Protein AF-A0A131Y8P9-F1 (afdb_monomer)

Solvent-accessible surface area (backbone atoms only — not comparable to full-atom values): 4510 Å² total; per-residue (Å²): 133,76,78,63,42,73,60,49,72,72,38,28,52,39,29,43,71,76,43,64,60,66,46,34,75,69,55,59,60,37,42,66,69,50,45,63,27,30,78,68,69,40,78,52,81,70,38,71,55,100,87,44,54,32,73,68,81,66,86,89,65,75,86,70,48,81,68,59,62,74,74,112

Secondary structure (DSSP, 8-state):
---PEEPPHHHHHHHHHHS-HHHHHH--EE-HHHHHHHTTT---TT-EETTEESSPPPTT-----HHHHTT-

Structure (mmCIF, N/CA/C/O backbone):
data_AF-A0A131Y8P9-F1
#
_entry.id   AF-A0A131Y8P9-F1
#
loop_
_atom_site.group_PDB
_atom_site.id
_atom_site.type_symbol
_atom_site.label_atom_id
_atom_site.label_alt_id
_atom_site.label_comp_id
_atom_site.label_asym_id
_atom_site.label_entity_id
_atom_site.label_seq_id
_atom_site.pdbx_PDB_ins_code
_atom_site.Cartn_x
_atom_site.Cartn_y
_atom_site.Cartn_z
_atom_site.occupancy
_atom_site.B_iso_or_equiv
_atom_site.auth_seq_id
_atom_site.auth_comp_id
_atom_site.auth_asym_id
_atom_site.auth_atom_id
_atom_site.pdbx_PDB_model_num
ATOM 1 N N . MET A 1 1 ? -18.803 -8.003 -6.027 1.00 52.53 1 MET A N 1
ATOM 2 C CA . MET A 1 1 ? -17.697 -7.072 -5.715 1.00 52.53 1 MET A CA 1
ATOM 3 C C . MET A 1 1 ? -17.871 -6.687 -4.250 1.00 52.53 1 MET A C 1
ATOM 5 O O . MET A 1 1 ? -18.878 -6.072 -3.940 1.00 52.53 1 MET A O 1
ATOM 9 N N . LYS A 1 2 ? -17.029 -7.211 -3.343 1.00 58.56 2 LYS A N 1
ATOM 10 C CA . LYS A 1 2 ? -17.192 -7.030 -1.885 1.00 58.56 2 LYS A CA 1
ATOM 11 C C . LYS A 1 2 ? -17.092 -5.549 -1.515 1.00 58.56 2 LYS A C 1
ATOM 13 O O . LYS A 1 2 ? -16.282 -4.836 -2.103 1.00 58.56 2 LYS A O 1
ATOM 18 N N . ASP A 1 3 ? -17.904 -5.134 -0.552 1.00 74.88 3 ASP A N 1
ATOM 19 C CA . ASP A 1 3 ? -18.078 -3.762 -0.080 1.00 74.88 3 ASP A CA 1
ATOM 20 C C . ASP A 1 3 ? -16.750 -3.011 0.073 1.00 74.88 3 ASP A C 1
ATOM 22 O O . ASP A 1 3 ? -15.921 -3.312 0.936 1.00 74.88 3 ASP A O 1
ATOM 26 N N . LEU A 1 4 ? -16.538 -2.025 -0.801 1.00 84.88 4 LEU A N 1
ATOM 27 C CA . LEU A 1 4 ? -15.373 -1.152 -0.741 1.00 84.88 4 LEU A CA 1
ATOM 28 C C . LEU A 1 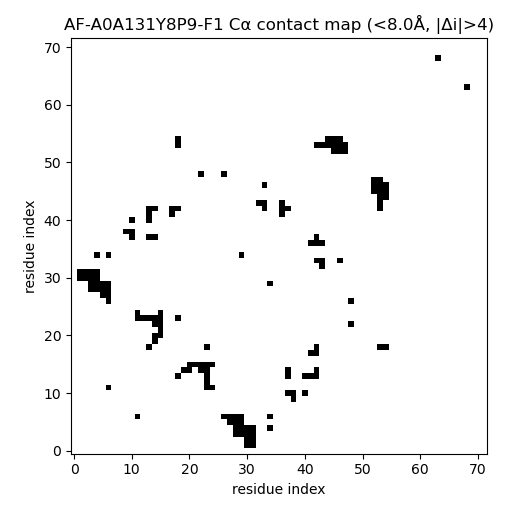4 ? -15.589 -0.106 0.355 1.00 84.88 4 LEU A C 1
ATOM 30 O O . LEU A 1 4 ? -16.572 0.637 0.336 1.00 84.88 4 LEU A O 1
ATOM 34 N N . THR A 1 5 ? -14.654 0.002 1.288 1.00 89.31 5 THR A N 1
ATOM 35 C CA . THR A 1 5 ? -14.718 0.964 2.392 1.00 89.31 5 THR A CA 1
ATOM 36 C C . THR A 1 5 ? -13.965 2.246 2.049 1.00 89.31 5 THR A C 1
ATOM 38 O O . THR A 1 5 ? -12.909 2.149 1.420 1.00 89.3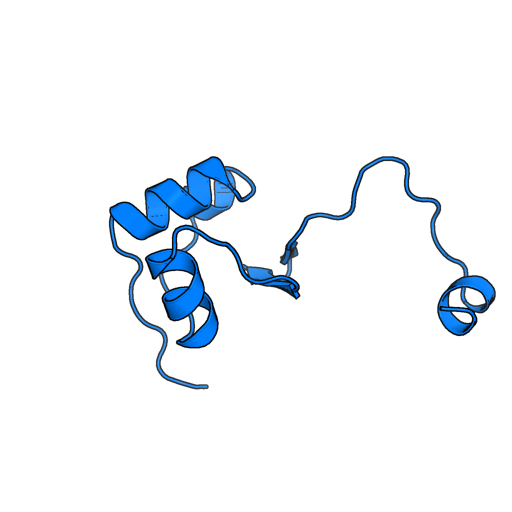1 5 THR A O 1
ATOM 41 N N . PRO A 1 6 ? -14.454 3.427 2.465 1.00 90.50 6 PRO A N 1
ATOM 42 C CA . PRO A 1 6 ? -13.731 4.680 2.272 1.00 90.50 6 PRO A CA 1
ATOM 43 C C . PRO A 1 6 ? -12.402 4.678 3.039 1.00 90.50 6 PRO A C 1
ATOM 45 O O . PRO A 1 6 ? -12.289 4.078 4.110 1.00 90.50 6 PRO A O 1
ATOM 48 N N . VAL A 1 7 ? -11.400 5.345 2.471 1.00 90.00 7 VAL A N 1
ATOM 49 C CA . VAL A 1 7 ? -10.069 5.509 3.073 1.00 90.00 7 VAL A CA 1
ATOM 50 C C . VAL A 1 7 ? -10.104 6.654 4.091 1.00 90.00 7 VAL A C 1
ATOM 52 O O . VAL A 1 7 ? -10.540 7.758 3.765 1.00 90.00 7 VAL A O 1
ATOM 55 N N . SER A 1 8 ? -9.649 6.403 5.323 1.00 90.62 8 SER A N 1
ATOM 56 C CA . SER A 1 8 ? -9.497 7.438 6.359 1.00 90.62 8 SER A CA 1
ATOM 57 C C . SER A 1 8 ? -8.196 8.234 6.192 1.00 90.62 8 SER A C 1
ATOM 59 O O . SER A 1 8 ? -7.312 7.843 5.430 1.00 90.62 8 SER A O 1
ATOM 61 N N . SER A 1 9 ? -8.036 9.332 6.935 1.00 87.81 9 SER A N 1
ATOM 62 C CA . SER A 1 9 ? -6.808 10.145 6.925 1.00 87.81 9 SER A CA 1
ATOM 63 C C . SER A 1 9 ? -5.545 9.330 7.243 1.00 87.81 9 SER A C 1
ATOM 65 O O . SER A 1 9 ? -4.578 9.395 6.492 1.00 87.81 9 SER A O 1
ATOM 67 N N . ALA A 1 10 ? -5.581 8.483 8.275 1.00 86.75 10 ALA A N 1
ATOM 68 C CA . ALA A 1 10 ? -4.451 7.622 8.649 1.00 86.75 10 ALA A CA 1
ATOM 69 C C . ALA A 1 10 ? -4.081 6.601 7.552 1.00 86.75 10 ALA A C 1
ATOM 71 O O . ALA A 1 10 ? -2.914 6.267 7.337 1.00 86.75 10 ALA A O 1
ATOM 72 N N . MET A 1 11 ? 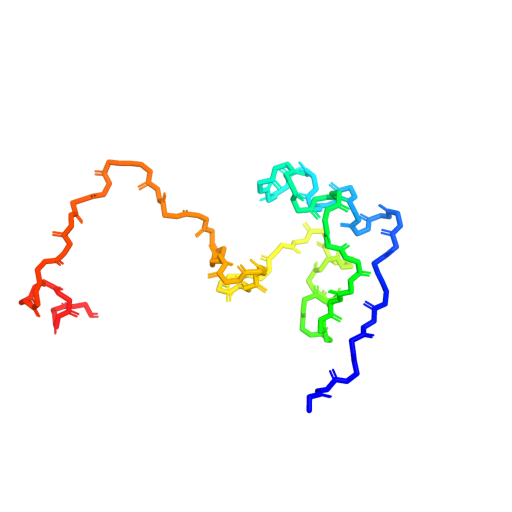-5.083 6.102 6.823 1.00 90.44 11 MET A N 1
ATOM 73 C CA . MET A 1 11 ? -4.854 5.186 5.705 1.00 90.44 11 MET A CA 1
ATOM 74 C C . MET A 1 11 ? -4.256 5.922 4.497 1.00 90.44 11 MET A C 1
ATOM 76 O O . MET A 1 11 ? -3.408 5.349 3.817 1.00 90.44 11 MET A O 1
ATOM 80 N N . ARG A 1 12 ? -4.645 7.186 4.252 1.00 89.12 12 ARG A N 1
ATOM 81 C CA . ARG A 1 12 ? -4.026 8.036 3.217 1.00 89.12 12 ARG A CA 1
ATOM 82 C C . ARG A 1 12 ? -2.557 8.297 3.506 1.00 89.12 12 ARG A C 1
ATOM 84 O O . ARG A 1 12 ? -1.746 8.138 2.609 1.00 89.12 12 ARG A O 1
ATOM 91 N N . GLU A 1 13 ? -2.214 8.607 4.749 1.00 88.69 13 GLU A N 1
ATOM 92 C CA . GLU A 1 13 ? -0.821 8.810 5.156 1.00 88.69 13 GLU A CA 1
ATOM 93 C C . GLU A 1 13 ? 0.035 7.560 4.894 1.00 88.69 13 GLU A C 1
ATOM 95 O O . GLU A 1 13 ? 1.111 7.643 4.307 1.00 88.69 13 GLU A O 1
ATOM 100 N N . THR A 1 14 ? -0.494 6.376 5.222 1.00 87.75 14 THR A N 1
ATOM 101 C CA . THR A 1 14 ? 0.178 5.100 4.921 1.00 87.75 14 THR A CA 1
ATOM 102 C C . THR A 1 14 ? 0.376 4.901 3.412 1.00 87.75 14 THR A C 1
ATOM 104 O O . THR A 1 14 ? 1.438 4.448 2.990 1.00 87.75 14 THR A O 1
ATOM 107 N N . LEU A 1 15 ? -0.622 5.245 2.589 1.00 87.69 15 LEU A N 1
ATOM 108 C CA . LEU A 1 15 ? -0.513 5.172 1.128 1.00 87.69 15 LEU A CA 1
ATOM 109 C C . LEU A 1 15 ? 0.530 6.155 0.583 1.00 87.69 15 LEU A C 1
ATOM 111 O O . LEU A 1 15 ? 1.326 5.762 -0.259 1.00 87.69 15 LEU A O 1
ATOM 115 N N . SER A 1 16 ? 0.569 7.387 1.090 1.00 85.31 16 SER A N 1
ATOM 116 C CA . SER A 1 16 ? 1.546 8.401 0.678 1.00 85.31 16 SER A CA 1
ATOM 117 C C . SER A 1 16 ? 2.989 8.038 1.039 1.00 85.31 16 SER A C 1
ATOM 119 O O . SER A 1 16 ? 3.905 8.458 0.340 1.00 85.31 16 SER A O 1
ATOM 121 N N . LEU A 1 17 ? 3.204 7.280 2.121 1.00 82.38 17 LEU A N 1
ATOM 122 C CA . LEU A 1 17 ? 4.543 6.883 2.575 1.00 82.38 17 LEU A CA 1
ATOM 123 C C . LEU A 1 17 ? 5.044 5.582 1.938 1.00 82.38 17 LEU A C 1
ATOM 125 O O . LEU A 1 17 ? 6.232 5.458 1.651 1.00 82.38 17 LEU A O 1
ATOM 129 N N . ALA A 1 18 ? 4.167 4.589 1.777 1.00 80.44 18 ALA A N 1
ATOM 130 C CA . ALA A 1 18 ? 4.564 3.235 1.385 1.00 80.44 18 ALA A CA 1
ATOM 131 C C . ALA A 1 18 ? 4.238 2.890 -0.075 1.00 80.44 18 ALA A C 1
ATOM 133 O O . ALA A 1 18 ? 4.770 1.906 -0.593 1.00 80.44 18 ALA A O 1
ATOM 134 N N . ALA A 1 19 ? 3.362 3.652 -0.728 1.00 80.56 19 ALA A N 1
ATOM 135 C CA . ALA A 1 19 ? 2.986 3.479 -2.125 1.00 80.56 19 ALA A CA 1
ATOM 136 C C . ALA A 1 19 ? 3.455 4.667 -2.973 1.00 80.56 19 ALA A C 1
ATOM 138 O O . ALA A 1 19 ? 3.926 5.671 -2.437 1.00 80.56 19 ALA A O 1
ATOM 139 N N . PRO A 1 20 ? 3.338 4.554 -4.306 1.00 80.50 20 PRO A N 1
ATOM 140 C CA . PRO A 1 20 ? 3.503 5.698 -5.184 1.00 80.50 20 PRO A CA 1
ATOM 141 C C . PRO A 1 20 ? 2.652 6.897 -4.709 1.00 80.50 20 PRO A C 1
ATOM 143 O O . PRO A 1 20 ? 1.492 6.686 -4.324 1.00 80.50 20 PRO A O 1
ATOM 146 N N . PRO A 1 21 ? 3.195 8.132 -4.705 1.00 75.31 21 PRO A N 1
ATOM 147 C CA . PRO A 1 21 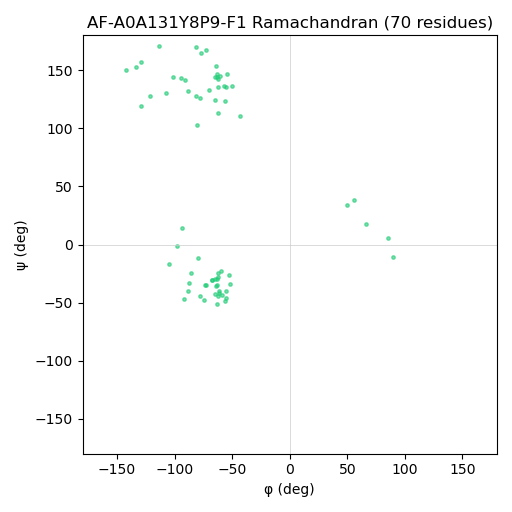? 2.532 9.312 -4.138 1.00 75.31 21 PRO A CA 1
ATOM 148 C C . PRO A 1 21 ? 1.110 9.528 -4.666 1.00 75.31 21 PRO A C 1
ATOM 150 O O . PRO A 1 21 ? 0.214 9.921 -3.917 1.00 75.31 21 PRO A O 1
ATOM 153 N N . GLU A 1 22 ? 0.875 9.187 -5.935 1.00 79.44 22 GLU A N 1
ATOM 154 C CA . GLU A 1 22 ? -0.419 9.308 -6.597 1.00 79.44 22 GLU A CA 1
ATOM 155 C C . GLU A 1 22 ? -1.532 8.489 -5.917 1.00 79.44 22 GLU 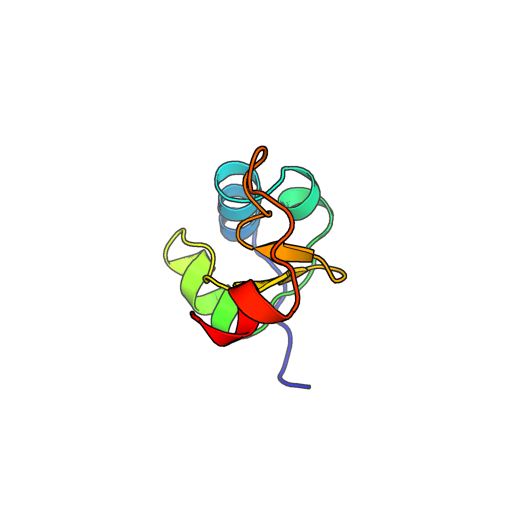A C 1
ATOM 157 O O . GLU A 1 22 ? -2.713 8.816 -6.049 1.00 79.44 22 GLU A O 1
ATOM 162 N N . TRP A 1 23 ? -1.207 7.438 -5.155 1.00 80.62 23 TRP A N 1
ATOM 163 C CA . TRP A 1 23 ? -2.208 6.614 -4.469 1.00 80.62 23 TRP A CA 1
ATOM 164 C C . TRP A 1 23 ? -2.819 7.324 -3.261 1.00 80.62 23 TRP A C 1
ATOM 166 O O . TRP A 1 23 ? -4.011 7.159 -3.002 1.00 80.62 23 TRP A O 1
ATOM 176 N N . GLY A 1 24 ? -2.043 8.138 -2.539 1.00 79.19 24 GLY A N 1
ATOM 177 C CA . GLY A 1 24 ? -2.544 8.899 -1.388 1.00 79.19 24 GLY A CA 1
ATOM 178 C C . GLY A 1 24 ? -3.638 9.906 -1.767 1.00 79.19 24 GLY A C 1
ATOM 179 O O . GLY A 1 24 ? -4.541 10.184 -0.971 1.00 79.19 24 GLY A O 1
ATOM 180 N N . GLU A 1 25 ? -3.602 10.394 -3.008 1.00 79.38 25 GLU A N 1
ATOM 181 C CA . GLU A 1 25 ? -4.563 11.350 -3.556 1.00 79.38 25 GLU A CA 1
ATOM 182 C C . GLU A 1 25 ? -5.733 10.649 -4.260 1.00 79.38 25 GLU A C 1
ATOM 184 O O . GLU A 1 25 ? -6.896 10.956 -3.981 1.00 79.38 25 GLU A O 1
ATOM 189 N N . THR A 1 26 ? -5.441 9.659 -5.112 1.00 80.88 26 THR A N 1
ATOM 190 C CA . THR A 1 26 ? -6.428 9.043 -6.018 1.00 80.88 26 THR A CA 1
ATOM 191 C C . THR A 1 26 ? -7.242 7.903 -5.398 1.00 80.88 26 THR A C 1
ATOM 193 O O . THR A 1 26 ? -8.366 7.643 -5.838 1.00 80.88 26 THR A O 1
ATOM 196 N N . VAL A 1 27 ? -6.735 7.215 -4.367 1.00 83.50 27 VAL A N 1
ATOM 197 C CA . VAL A 1 27 ? -7.436 6.066 -3.769 1.00 83.50 27 VAL A CA 1
ATOM 198 C C . VAL A 1 27 ? -8.522 6.542 -2.806 1.00 83.50 27 VAL A C 1
ATOM 200 O O . VAL A 1 27 ? -8.269 6.905 -1.659 1.00 83.50 27 VAL A O 1
ATOM 203 N N . ALA A 1 28 ? -9.774 6.489 -3.261 1.00 84.88 28 ALA A N 1
ATOM 204 C CA . ALA A 1 28 ? -10.929 6.869 -2.445 1.00 84.88 28 ALA A CA 1
ATOM 205 C C . ALA A 1 28 ? -11.492 5.713 -1.600 1.00 84.88 28 ALA A C 1
ATOM 207 O O . ALA A 1 28 ? -12.023 5.933 -0.508 1.00 84.88 28 ALA A O 1
ATOM 208 N N . ARG A 1 29 ? -11.419 4.473 -2.105 1.00 90.25 29 ARG A N 1
ATOM 209 C CA . ARG A 1 29 ? -12.006 3.290 -1.460 1.00 90.25 29 ARG A CA 1
ATOM 210 C C . ARG A 1 29 ? -11.107 2.071 -1.621 1.00 90.25 29 ARG A C 1
ATOM 212 O O . ARG A 1 29 ? -10.423 1.924 -2.626 1.00 90.25 29 ARG A O 1
ATOM 219 N N . VAL A 1 30 ? -11.161 1.172 -0.645 1.00 90.06 30 VAL A N 1
ATOM 220 C CA . VAL A 1 30 ? -10.343 -0.046 -0.592 1.00 90.06 30 VAL A CA 1
ATOM 221 C C . VAL A 1 30 ? -11.190 -1.262 -0.237 1.00 90.06 30 VAL A C 1
ATOM 223 O O . VAL A 1 30 ? -12.213 -1.143 0.436 1.00 90.06 30 VAL A O 1
ATOM 226 N N . CYS A 1 31 ? -10.772 -2.450 -0.673 1.00 91.00 31 CYS A N 1
ATOM 227 C CA . CYS A 1 31 ? -11.407 -3.696 -0.250 1.00 91.00 31 CYS A CA 1
ATOM 228 C C . CYS A 1 31 ? -11.049 -4.036 1.206 1.00 91.00 31 CYS A C 1
ATOM 230 O O . CYS A 1 31 ? -10.105 -3.486 1.777 1.00 91.00 31 CYS A O 1
ATOM 232 N N . THR A 1 32 ? -11.764 -4.992 1.800 1.00 90.12 32 THR A N 1
ATOM 233 C CA . THR A 1 32 ? -11.539 -5.426 3.189 1.00 90.12 32 THR A CA 1
ATOM 234 C C . THR A 1 32 ? -10.096 -5.870 3.449 1.00 90.12 32 THR A C 1
ATOM 236 O O . THR A 1 32 ? -9.529 -5.530 4.484 1.00 90.12 32 THR A O 1
ATOM 239 N N . THR A 1 33 ? -9.469 -6.581 2.505 1.00 90.12 33 THR A N 1
ATOM 240 C CA . THR A 1 33 ? -8.071 -7.022 2.634 1.00 90.12 33 THR A CA 1
ATOM 241 C C . THR A 1 33 ? -7.121 -5.830 2.701 1.00 90.12 33 THR A C 1
ATOM 243 O O . THR A 1 33 ? -6.338 -5.728 3.641 1.00 90.12 33 THR A O 1
ATOM 246 N N . CYS A 1 34 ? -7.232 -4.888 1.761 1.00 90.56 34 CYS A N 1
ATOM 247 C CA . CYS A 1 34 ? -6.417 -3.675 1.758 1.00 90.56 34 CYS A CA 1
ATOM 248 C C . CYS A 1 34 ? -6.659 -2.833 3.016 1.00 90.56 34 CYS A C 1
ATOM 250 O O . CYS A 1 34 ? -5.702 -2.362 3.623 1.00 90.56 34 CYS A O 1
ATOM 252 N N . LYS A 1 35 ? -7.914 -2.718 3.474 1.00 91.06 35 LYS A N 1
ATOM 253 C CA . LYS A 1 35 ? -8.242 -2.040 4.734 1.00 91.06 35 LYS A CA 1
ATOM 254 C C . LYS A 1 35 ? -7.495 -2.649 5.920 1.00 91.06 35 LYS A C 1
ATOM 256 O O . LYS A 1 35 ? -6.878 -1.916 6.685 1.00 91.06 35 LYS A O 1
ATOM 261 N N . ASN A 1 36 ? -7.521 -3.973 6.061 1.00 91.50 36 ASN A N 1
ATOM 262 C CA . ASN A 1 36 ? -6.889 -4.667 7.185 1.00 91.50 36 ASN A CA 1
ATOM 263 C C . ASN A 1 36 ? -5.364 -4.488 7.226 1.00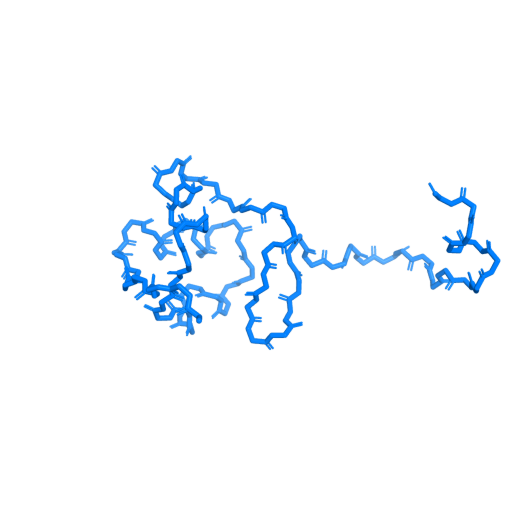 91.50 36 ASN A C 1
ATOM 265 O O . ASN A 1 36 ? -4.777 -4.523 8.305 1.00 91.50 36 ASN A O 1
ATOM 269 N N . PHE A 1 37 ? -4.723 -4.307 6.071 1.00 92.00 37 PHE A N 1
ATOM 270 C CA . PHE A 1 37 ? -3.295 -3.994 5.989 1.00 92.00 37 PHE A CA 1
ATOM 271 C C . PHE A 1 37 ? -3.016 -2.524 6.295 1.00 92.00 37 PHE A C 1
ATOM 273 O O . PHE A 1 37 ? -2.123 -2.236 7.087 1.00 92.00 37 PHE A O 1
ATOM 280 N N . LEU A 1 38 ? -3.815 -1.608 5.744 1.00 90.31 38 LEU A N 1
ATOM 281 C CA . LEU A 1 38 ? -3.642 -0.170 5.954 1.00 90.31 38 LEU A CA 1
ATOM 282 C C . LEU A 1 38 ? -3.848 0.232 7.420 1.00 90.31 38 LEU A C 1
ATOM 284 O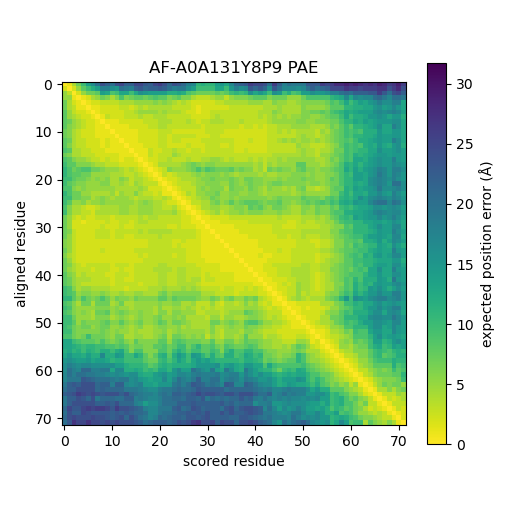 O . LEU A 1 38 ? -3.107 1.062 7.928 1.00 90.31 38 LEU A O 1
ATOM 288 N N . VAL A 1 39 ? -4.774 -0.415 8.139 1.00 89.56 39 VAL A N 1
ATOM 289 C CA . VAL A 1 39 ? -4.930 -0.242 9.601 1.00 89.56 39 VAL A CA 1
ATOM 290 C C . VAL A 1 39 ? -3.680 -0.690 10.373 1.00 89.56 39 VAL A C 1
ATOM 292 O O . VAL A 1 39 ? -3.424 -0.210 11.470 1.00 89.56 39 VAL A O 1
ATOM 295 N N . LYS A 1 40 ? -2.879 -1.594 9.803 1.00 91.12 40 LYS A N 1
ATOM 296 C CA . LYS A 1 40 ? -1.590 -2.037 10.356 1.00 91.12 40 LYS A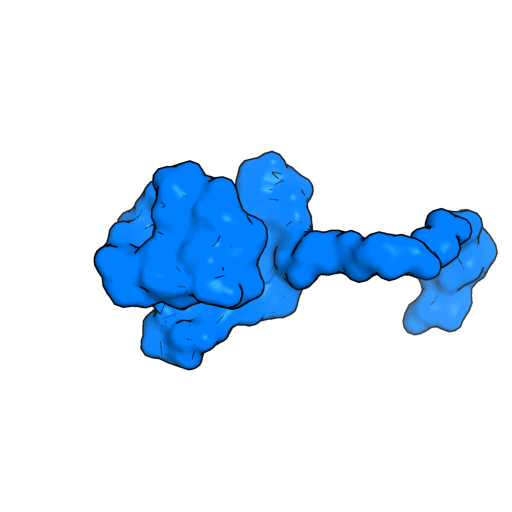 CA 1
ATOM 297 C C . LYS A 1 40 ? -0.406 -1.244 9.792 1.00 91.12 40 LYS A C 1
ATOM 299 O O . LYS A 1 40 ? 0.723 -1.711 9.921 1.00 91.12 40 LYS A O 1
ATOM 304 N N . HIS A 1 41 ? -0.656 -0.109 9.136 1.00 89.56 41 HIS A N 1
ATOM 305 C CA . HIS A 1 41 ? 0.353 0.710 8.457 1.00 89.56 41 HIS A CA 1
ATOM 306 C C . HIS A 1 41 ? 1.174 -0.066 7.412 1.00 89.56 41 HIS A C 1
ATOM 308 O O . HIS A 1 41 ? 2.382 0.111 7.281 1.00 89.56 41 HIS A O 1
ATOM 314 N N . LYS A 1 42 ? 0.522 -0.976 6.677 1.00 88.88 42 LYS A N 1
ATOM 315 C CA . LYS A 1 42 ? 1.140 -1.796 5.626 1.00 88.88 42 LYS A CA 1
ATOM 316 C C . LYS A 1 42 ? 0.341 -1.724 4.331 1.00 88.88 42 LYS A C 1
ATOM 318 O O . LYS A 1 42 ? -0.869 -1.504 4.348 1.00 88.88 42 LYS A O 1
ATOM 323 N N . ILE A 1 43 ? 1.008 -2.010 3.216 1.00 87.94 43 ILE A N 1
ATOM 324 C CA . ILE A 1 43 ? 0.364 -2.232 1.919 1.00 87.94 43 ILE A CA 1
ATOM 325 C C . ILE A 1 43 ? 0.429 -3.730 1.595 1.00 87.94 43 ILE A C 1
ATOM 327 O O . ILE A 1 43 ? 1.497 -4.330 1.738 1.00 87.94 43 ILE A O 1
ATOM 331 N N . PRO A 1 44 ? -0.688 -4.375 1.203 1.00 87.06 44 PRO A N 1
ATOM 332 C CA . PRO A 1 44 ? -0.650 -5.767 0.783 1.00 87.06 44 PRO A CA 1
ATOM 333 C C . PRO A 1 44 ? 0.229 -5.940 -0.457 1.00 87.06 44 PRO A C 1
ATOM 335 O O . PRO A 1 44 ? 0.091 -5.199 -1.438 1.00 87.06 44 PRO A O 1
ATOM 338 N N . LEU A 1 45 ? 1.065 -6.978 -0.434 1.00 81.50 45 LEU A N 1
ATOM 339 C CA . LEU A 1 45 ? 1.713 -7.490 -1.638 1.00 81.50 45 LEU A CA 1
ATOM 340 C C . LEU A 1 45 ? 0.628 -7.871 -2.655 1.00 81.50 45 LEU A C 1
ATOM 342 O O . LEU A 1 45 ? -0.391 -8.459 -2.288 1.00 81.50 45 LEU A O 1
ATOM 346 N N . PHE A 1 46 ? 0.838 -7.499 -3.917 1.00 79.50 46 PHE A N 1
ATOM 347 C CA . PHE A 1 46 ? -0.092 -7.696 -5.034 1.00 79.50 46 PHE A CA 1
ATOM 348 C C . PHE A 1 46 ? -1.404 -6.906 -4.948 1.00 79.50 46 PHE A C 1
ATOM 350 O O . PHE A 1 46 ? -2.361 -7.223 -5.658 1.00 79.50 46 PHE A O 1
ATOM 357 N N . SER A 1 47 ? -1.473 -5.862 -4.114 1.00 84.25 47 SER A N 1
ATOM 358 C CA . SER A 1 47 ? -2.595 -4.921 -4.190 1.00 84.25 47 SER A CA 1
ATOM 359 C C . SER A 1 47 ? -2.650 -4.244 -5.564 1.00 84.25 47 SER A C 1
ATOM 361 O O . SER A 1 47 ? -1.618 -4.011 -6.195 1.00 84.25 47 SER A O 1
ATOM 363 N N . VAL A 1 48 ? -3.866 -3.976 -6.046 1.00 83.56 48 VAL A N 1
ATOM 364 C CA . VAL A 1 48 ? -4.108 -3.369 -7.361 1.00 83.56 48 VAL A CA 1
ATOM 365 C C . VAL A 1 48 ? -4.875 -2.066 -7.193 1.00 83.56 48 VAL A C 1
ATOM 367 O O . VAL A 1 48 ? -5.948 -2.061 -6.590 1.00 83.56 48 VAL A O 1
ATOM 370 N N . THR A 1 49 ? -4.354 -0.994 -7.782 1.00 82.00 49 THR A N 1
ATOM 371 C CA . THR A 1 49 ? -4.966 0.339 -7.796 1.00 82.00 49 THR A CA 1
ATOM 372 C C . THR A 1 49 ? -5.002 0.842 -9.229 1.00 82.00 49 THR A C 1
ATOM 374 O O . THR A 1 49 ? -3.954 0.969 -9.853 1.00 82.00 49 THR A O 1
ATOM 377 N N . ASN A 1 50 ? -6.189 1.115 -9.779 1.00 77.38 50 ASN A N 1
ATOM 378 C CA . ASN A 1 50 ? -6.352 1.613 -11.156 1.00 77.38 50 ASN A CA 1
ATOM 379 C C . ASN A 1 50 ? -5.580 0.795 -12.220 1.00 77.38 50 ASN A C 1
ATOM 381 O O . ASN A 1 50 ? -5.078 1.347 -13.190 1.00 77.38 50 ASN A O 1
ATOM 385 N N . GLY A 1 51 ? -5.458 -0.524 -12.025 1.00 75.00 51 GLY A N 1
ATOM 386 C CA . GLY A 1 51 ? -4.711 -1.423 -12.918 1.00 75.00 51 GLY A CA 1
ATOM 387 C C . GLY A 1 51 ? -3.222 -1.596 -12.586 1.00 75.00 51 GLY A C 1
ATOM 388 O O . GLY A 1 51 ? -2.602 -2.530 -13.088 1.00 75.00 51 GLY A O 1
ATOM 389 N N . TYR A 1 52 ? -2.660 -0.783 -11.690 1.00 76.12 52 TYR A N 1
ATOM 390 C CA . TYR A 1 52 ? -1.269 -0.885 -11.243 1.00 76.12 52 TYR A CA 1
ATOM 391 C C . TYR A 1 52 ? -1.129 -1.837 -10.058 1.00 76.12 52 TYR A C 1
ATOM 393 O O . TYR A 1 52 ? -1.879 -1.734 -9.087 1.00 76.12 52 TYR A O 1
ATOM 401 N N . ARG A 1 53 ? -0.156 -2.754 -10.126 1.00 82.25 53 ARG A N 1
ATOM 402 C CA . ARG A 1 53 ? 0.169 -3.704 -9.050 1.00 82.25 53 ARG A CA 1
ATOM 403 C C . ARG A 1 53 ? 1.233 -3.138 -8.110 1.00 82.25 53 ARG A C 1
ATOM 405 O O . ARG A 1 53 ? 2.186 -2.516 -8.567 1.00 82.25 53 ARG A O 1
ATOM 412 N N . TYR A 1 54 ? 1.077 -3.409 -6.817 1.00 82.88 54 TYR A N 1
ATOM 413 C CA . TYR A 1 54 ? 2.069 -3.125 -5.783 1.00 82.88 54 TYR A CA 1
ATOM 414 C C . TYR A 1 54 ? 2.851 -4.387 -5.376 1.00 82.88 54 TYR A C 1
ATOM 416 O O . TYR A 1 54 ? 2.238 -5.449 -5.226 1.00 82.88 54 TYR A O 1
ATOM 424 N N . PRO A 1 55 ? 4.154 -4.280 -5.072 1.00 80.50 55 PRO A N 1
ATOM 425 C CA . PRO A 1 55 ? 4.992 -3.104 -5.297 1.00 80.50 55 PRO A CA 1
ATOM 426 C C . PRO A 1 55 ? 5.130 -2.811 -6.799 1.00 80.50 55 PRO A C 1
ATOM 428 O O . PRO A 1 55 ? 4.979 -3.733 -7.606 1.00 80.50 55 PRO A O 1
ATOM 431 N N . PRO A 1 56 ? 5.375 -1.546 -7.191 1.00 75.06 56 PRO A N 1
ATOM 432 C CA . PRO A 1 56 ? 5.727 -1.247 -8.572 1.00 75.06 56 PRO A CA 1
ATOM 433 C C . PRO A 1 56 ? 6.927 -2.102 -8.984 1.00 75.06 56 PRO A C 1
ATOM 435 O O . PRO A 1 56 ? 7.787 -2.415 -8.155 1.00 75.06 56 PRO A O 1
ATOM 438 N N . MET A 1 57 ? 6.971 -2.498 -10.257 1.00 74.81 57 MET A N 1
ATOM 439 C CA . MET A 1 57 ? 8.081 -3.290 -10.780 1.00 74.81 57 MET A CA 1
ATOM 440 C C . MET A 1 57 ? 9.399 -2.538 -10.527 1.00 74.81 57 MET A C 1
ATOM 442 O O . MET A 1 57 ? 9.513 -1.386 -10.956 1.00 74.81 57 MET A O 1
ATOM 446 N N . PRO A 1 58 ? 10.377 -3.146 -9.827 1.00 74.56 58 PRO A N 1
ATOM 447 C CA . PRO A 1 58 ? 11.669 -2.517 -9.605 1.00 74.56 58 PRO A CA 1
ATOM 448 C C . PRO A 1 58 ? 12.319 -2.110 -10.935 1.00 74.56 58 PRO A C 1
ATOM 450 O O . PRO A 1 58 ? 12.324 -2.911 -11.878 1.00 74.56 58 PRO A O 1
ATOM 453 N N . PRO A 1 59 ? 12.890 -0.896 -11.031 1.00 71.31 59 PRO A N 1
ATOM 454 C CA . PRO A 1 59 ? 13.643 -0.505 -12.212 1.00 71.31 59 PRO A CA 1
ATOM 455 C C . PRO A 1 59 ? 14.871 -1.410 -12.368 1.00 71.31 59 PRO A C 1
ATOM 457 O O . PRO A 1 59 ? 15.499 -1.802 -11.386 1.00 71.31 59 PRO A O 1
ATOM 460 N N . GLY A 1 60 ? 15.223 -1.732 -13.613 1.00 75.06 60 GLY A N 1
ATOM 461 C CA . GLY A 1 60 ? 16.394 -2.560 -13.918 1.00 75.06 60 GLY A CA 1
ATOM 462 C C . GLY A 1 60 ? 16.155 -4.069 -13.861 1.00 75.06 60 GLY A C 1
ATOM 463 O O . GLY A 1 60 ? 17.107 -4.827 -14.035 1.00 75.06 60 GLY A O 1
ATOM 464 N N . LEU A 1 61 ? 14.912 -4.525 -13.666 1.00 72.88 61 LEU A N 1
ATOM 465 C CA . LEU A 1 61 ? 14.585 -5.926 -13.918 1.00 72.88 61 LEU A CA 1
ATOM 466 C C . LEU A 1 61 ? 14.607 -6.213 -15.428 1.00 72.88 61 LEU A C 1
ATOM 468 O O . LEU A 1 61 ? 14.025 -5.445 -16.201 1.00 72.88 61 LEU A O 1
ATOM 472 N N . PRO A 1 62 ? 15.257 -7.306 -15.866 1.00 75.19 62 PRO A N 1
ATOM 473 C CA . PRO A 1 62 ? 15.185 -7.727 -17.255 1.00 75.19 62 PRO A CA 1
ATOM 474 C C . PRO A 1 62 ? 13.748 -8.130 -17.596 1.00 75.19 62 PRO A C 1
ATOM 476 O O . PRO A 1 62 ? 13.045 -8.718 -16.772 1.00 75.19 62 PRO A O 1
ATOM 479 N N . VAL A 1 63 ? 13.318 -7.846 -18.828 1.00 75.12 63 VAL A N 1
ATOM 480 C CA . VAL A 1 63 ? 12.068 -8.404 -19.355 1.00 75.12 63 VAL A CA 1
ATOM 481 C C . VAL A 1 63 ? 12.237 -9.921 -19.392 1.00 75.12 63 VAL A C 1
ATOM 483 O O . VAL A 1 63 ? 13.078 -10.434 -20.131 1.00 75.12 63 VAL A O 1
ATOM 486 N N . LEU A 1 64 ? 11.480 -10.634 -18.557 1.00 74.00 64 LEU A N 1
ATO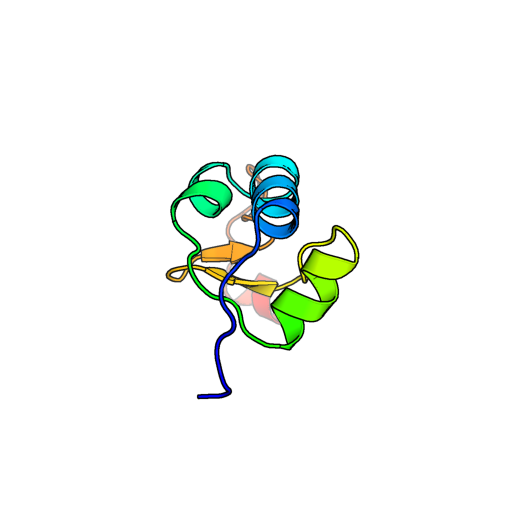M 487 C CA . LEU A 1 64 ? 11.446 -12.091 -18.599 1.00 74.00 64 LEU A CA 1
ATOM 488 C C . LEU A 1 64 ? 10.831 -12.495 -19.941 1.00 74.00 64 LEU A C 1
ATOM 490 O O . LEU A 1 64 ? 9.749 -12.034 -20.297 1.00 74.00 64 LEU A O 1
ATOM 494 N N . ASN A 1 65 ? 11.545 -13.314 -20.708 1.00 76.06 65 ASN A N 1
ATOM 495 C CA . ASN A 1 65 ? 10.961 -13.976 -21.868 1.00 76.06 65 ASN A CA 1
ATOM 496 C C . ASN A 1 65 ? 10.089 -15.158 -21.403 1.00 76.06 65 ASN A C 1
ATOM 498 O O . ASN A 1 65 ? 10.218 -15.616 -20.267 1.00 76.06 65 ASN A O 1
ATOM 502 N N . ASP A 1 66 ? 9.242 -15.683 -22.290 1.00 72.25 66 ASP A N 1
ATOM 503 C CA . ASP A 1 66 ? 8.297 -16.775 -21.987 1.00 72.25 66 ASP A CA 1
ATOM 504 C C . ASP A 1 66 ? 8.964 -18.013 -21.355 1.00 72.25 66 ASP A C 1
ATOM 506 O O . ASP A 1 66 ? 8.329 -18.785 -20.635 1.00 72.25 66 ASP A O 1
ATOM 510 N N . VAL A 1 67 ? 10.257 -18.220 -21.630 1.00 74.88 67 VAL A N 1
ATOM 511 C CA . VAL A 1 67 ? 11.059 -19.298 -21.036 1.00 74.88 67 VAL A CA 1
ATOM 512 C C . VAL A 1 67 ? 11.396 -18.984 -19.581 1.00 74.88 67 VAL A C 1
ATOM 514 O O . VAL A 1 67 ? 11.214 -19.836 -18.717 1.00 74.88 67 VAL A O 1
ATOM 517 N N . ALA A 1 68 ? 11.863 -17.770 -19.297 1.00 67.62 68 ALA A N 1
ATOM 518 C CA . ALA A 1 68 ? 12.222 -17.346 -17.951 1.00 67.62 68 ALA A CA 1
ATOM 519 C C . ALA A 1 68 ? 10.996 -17.228 -17.028 1.00 67.62 68 ALA A C 1
ATOM 521 O O . ALA A 1 68 ? 11.111 -17.512 -15.841 1.00 67.62 68 ALA A O 1
ATOM 522 N N . GLU A 1 69 ? 9.817 -16.890 -17.564 1.00 62.12 69 GLU A N 1
ATOM 523 C CA . GLU A 1 69 ? 8.562 -16.856 -16.797 1.00 62.12 69 GLU A CA 1
ATOM 524 C C . GLU A 1 69 ? 8.098 -18.258 -16.357 1.00 62.12 69 GLU A C 1
ATOM 526 O O . GLU A 1 69 ? 7.519 -18.407 -15.285 1.00 62.12 69 GLU A O 1
ATOM 531 N N . ARG A 1 70 ? 8.400 -19.305 -17.138 1.00 67.75 70 ARG A N 1
ATOM 532 C CA . ARG A 1 70 ? 8.070 -20.706 -16.802 1.00 67.75 70 ARG A CA 1
ATOM 533 C C . ARG A 1 70 ? 9.031 -21.366 -15.809 1.00 67.75 70 ARG A C 1
ATOM 535 O O . ARG A 1 70 ? 8.747 -22.476 -15.364 1.00 67.75 70 ARG A O 1
ATOM 542 N N . LEU A 1 71 ? 10.176 -20.746 -15.526 1.00 65.88 71 LEU A N 1
ATOM 543 C CA . LEU A 1 71 ? 11.227 -21.292 -14.656 1.00 65.88 71 LEU A CA 1
ATOM 544 C C . LEU A 1 71 ? 11.174 -20.754 -13.213 1.00 65.88 71 LEU A C 1
ATOM 546 O O . LEU A 1 71 ? 12.009 -21.151 -12.399 1.00 65.88 71 LEU A O 1
ATOM 550 N N . LEU A 1 72 ? 10.225 -19.864 -12.911 1.00 59.62 72 LEU A N 1
ATOM 551 C CA . LEU A 1 72 ? 9.930 -19.340 -11.571 1.00 59.62 72 LEU A CA 1
ATOM 552 C C . LEU A 1 72 ? 8.812 -20.149 -10.902 1.00 59.62 72 LEU A C 1
ATOM 554 O O . LEU A 1 72 ? 8.904 -20.333 -9.667 1.00 59.62 72 LEU A O 1
#

Radius of gyration: 14.44 Å; Cα contacts (8 Å, |Δi|>4): 76; chains: 1; bounding box: 34×33×32 Å

pLDDT: mean 81.14, std 8.79, range [52.53, 92.0]

Mean predicted aligned error: 8.12 Å

Sequence (72 aa):
MKDLTPVSSAMRETLSLAAPPEWGETVARVCTTCKNFLVKHKIPLFSVTNGYRYPPMPPGLPVLNDVAERLL

Foldseek 3Di:
DADWAFADPQLLVLCCVAADNVCSVPPGTHHPVQVVQSVVSHGDQQDADPRAGPPHDDPPDDDQDPVNVVVD

Organism: Ixodes ricinus (NCBI:txid34613)